Protein AF-A0A525J1R8-F1 (afdb_monomer_lite)

Radius of gyration: 22.76 Å; chains: 1; bounding box: 47×32×56 Å

Structure (mmCIF, N/CA/C/O backbone):
data_AF-A0A525J1R8-F1
#
_entry.id   AF-A0A525J1R8-F1
#
loop_
_atom_site.group_PDB
_atom_site.id
_atom_site.type_symbol
_atom_site.label_atom_id
_atom_site.label_alt_id
_atom_site.label_comp_id
_atom_site.label_asym_id
_atom_site.label_entity_id
_atom_site.label_seq_id
_atom_site.pdbx_PDB_ins_code
_atom_site.Cartn_x
_atom_site.Cartn_y
_atom_site.Cartn_z
_atom_site.occupancy
_atom_site.B_iso_or_equiv
_atom_site.auth_seq_id
_atom_site.auth_comp_id
_atom_site.auth_asym_id
_atom_site.auth_atom_id
_atom_site.pdbx_PDB_model_num
ATOM 1 N N . PHE A 1 1 ? 13.467 0.707 -22.903 1.00 93.88 1 PHE A N 1
ATOM 2 C CA . PHE A 1 1 ? 13.725 0.260 -21.517 1.00 93.88 1 PHE A CA 1
ATOM 3 C C . PHE A 1 1 ? 14.939 -0.667 -21.421 1.00 93.88 1 PHE A C 1
ATOM 5 O O . PHE A 1 1 ? 15.918 -0.233 -20.840 1.00 93.88 1 PHE A O 1
ATOM 12 N N . ASN A 1 2 ? 14.956 -1.868 -22.022 1.00 96.81 2 ASN A N 1
ATOM 13 C CA . ASN A 1 2 ? 16.076 -2.826 -21.870 1.00 96.81 2 ASN A CA 1
ATOM 14 C C . ASN A 1 2 ? 17.480 -2.245 -22.150 1.00 96.81 2 ASN A C 1
ATOM 16 O O . ASN A 1 2 ? 18.399 -2.508 -21.384 1.00 96.81 2 ASN A O 1
ATOM 20 N N . ALA A 1 3 ? 17.646 -1.415 -23.188 1.00 97.88 3 ALA A N 1
ATOM 21 C CA . ALA A 1 3 ? 18.926 -0.755 -23.499 1.00 97.88 3 ALA A CA 1
ATOM 22 C C . ALA A 1 3 ? 19.399 0.246 -22.419 1.00 97.88 3 ALA A C 1
ATOM 24 O O . ALA A 1 3 ? 20.593 0.509 -22.274 1.00 97.88 3 ALA A O 1
ATOM 25 N N . ALA A 1 4 ? 18.459 0.796 -21.648 1.00 97.88 4 ALA A N 1
ATOM 26 C CA . ALA A 1 4 ? 18.738 1.722 -20.558 1.00 97.88 4 ALA A CA 1
ATOM 27 C C . ALA A 1 4 ? 19.119 1.003 -19.256 1.00 97.88 4 ALA A C 1
ATOM 29 O O . ALA A 1 4 ? 19.679 1.640 -18.370 1.00 97.88 4 ALA A O 1
ATOM 30 N N . VAL A 1 5 ? 18.824 -0.297 -19.116 1.00 98.19 5 VAL A N 1
ATOM 31 C CA . VAL A 1 5 ? 19.131 -1.061 -17.898 1.00 98.19 5 VAL A CA 1
ATOM 32 C C . VAL A 1 5 ? 20.647 -1.157 -17.704 1.00 98.19 5 VAL A C 1
ATOM 34 O O . VAL A 1 5 ? 21.401 -1.455 -18.635 1.00 98.19 5 VAL A O 1
ATOM 37 N N . ARG A 1 6 ? 21.084 -0.910 -16.472 1.00 98.00 6 ARG A N 1
ATOM 38 C CA . ARG A 1 6 ? 22.435 -1.128 -15.963 1.00 98.00 6 ARG A CA 1
ATOM 39 C C . ARG A 1 6 ? 22.351 -2.236 -14.917 1.00 98.00 6 ARG A C 1
ATOM 41 O O . ARG A 1 6 ? 21.728 -2.016 -13.877 1.00 98.00 6 ARG A O 1
ATOM 48 N N . PRO A 1 7 ? 22.890 -3.429 -15.220 1.00 95.50 7 PRO A N 1
ATOM 49 C CA . PRO A 1 7 ? 22.895 -4.534 -14.276 1.00 95.50 7 PRO A CA 1
ATOM 50 C C . PRO A 1 7 ? 23.615 -4.160 -12.979 1.00 95.50 7 PRO A C 1
ATOM 52 O O . PRO A 1 7 ? 24.594 -3.415 -13.004 1.00 95.50 7 PRO A O 1
ATOM 55 N N . GLY A 1 8 ? 23.128 -4.721 -11.881 1.00 95.69 8 GLY A N 1
ATOM 56 C CA . GLY A 1 8 ? 23.754 -4.712 -10.566 1.00 95.69 8 GLY A CA 1
ATOM 57 C C . GLY A 1 8 ? 23.542 -6.068 -9.889 1.00 95.69 8 GLY A C 1
ATOM 58 O O . GLY A 1 8 ? 23.226 -7.065 -10.549 1.00 95.69 8 GLY A O 1
ATOM 59 N N . THR A 1 9 ? 23.672 -6.100 -8.572 1.00 97.81 9 THR A N 1
ATOM 60 C CA . THR A 1 9 ? 23.313 -7.225 -7.710 1.00 97.81 9 THR A CA 1
ATOM 61 C C . THR A 1 9 ? 21.842 -7.118 -7.327 1.00 97.81 9 THR A C 1
ATOM 63 O O . THR A 1 9 ? 21.473 -6.374 -6.426 1.00 97.81 9 THR A O 1
ATOM 66 N N . PHE A 1 10 ? 20.980 -7.858 -8.024 1.00 97.38 10 PHE A N 1
ATOM 67 C CA . PHE A 1 10 ? 19.542 -7.803 -7.765 1.00 97.38 10 PHE A CA 1
ATOM 68 C C . PHE A 1 10 ? 19.188 -8.322 -6.366 1.00 97.38 10 PHE A C 1
ATOM 70 O O . PHE A 1 10 ? 19.431 -9.489 -6.054 1.00 97.38 10 PHE A O 1
ATOM 77 N N . ASP A 1 11 ? 18.509 -7.483 -5.586 1.00 97.44 11 ASP A N 1
ATOM 78 C CA . ASP A 1 11 ? 17.882 -7.856 -4.321 1.00 97.44 11 ASP A CA 1
ATOM 79 C C . ASP A 1 11 ? 16.547 -7.116 -4.175 1.00 97.44 11 ASP A C 1
ATOM 81 O O . ASP A 1 11 ? 16.478 -5.910 -3.954 1.00 97.44 11 ASP A O 1
ATOM 85 N N . HIS A 1 12 ? 15.450 -7.861 -4.296 1.00 95.56 12 HIS A N 1
ATOM 86 C CA . HIS A 1 12 ? 14.094 -7.319 -4.206 1.00 95.56 12 HIS A CA 1
ATOM 87 C C . HIS A 1 12 ? 13.698 -6.787 -2.817 1.00 95.56 12 HIS A C 1
ATOM 89 O O . HIS A 1 12 ? 12.641 -6.166 -2.693 1.00 95.56 12 HIS A O 1
ATOM 95 N N . THR A 1 13 ? 14.488 -7.060 -1.776 1.00 96.06 13 THR A N 1
ATOM 96 C CA . THR A 1 13 ? 14.163 -6.711 -0.383 1.00 96.06 13 THR A CA 1
ATOM 97 C C . THR A 1 13 ? 14.782 -5.395 0.073 1.00 96.06 13 THR A C 1
ATOM 99 O O . THR A 1 13 ? 14.320 -4.805 1.052 1.00 96.06 13 THR A O 1
ATOM 102 N N . ILE A 1 14 ? 15.788 -4.906 -0.651 1.00 95.94 14 ILE A N 1
ATOM 103 C CA . ILE A 1 14 ? 16.498 -3.662 -0.354 1.00 95.94 14 ILE A CA 1
ATOM 104 C C . ILE A 1 14 ? 16.549 -2.769 -1.585 1.00 95.94 14 ILE A C 1
ATOM 106 O O . ILE A 1 14 ? 16.276 -3.196 -2.700 1.00 95.94 14 ILE A O 1
ATOM 110 N N . LEU A 1 15 ? 16.919 -1.511 -1.380 1.00 97.19 15 LEU A N 1
ATOM 111 C CA . LEU A 1 15 ? 17.285 -0.615 -2.466 1.00 97.19 15 LEU A CA 1
ATOM 112 C C . LEU A 1 15 ? 18.591 -1.119 -3.115 1.00 97.19 15 LEU A C 1
ATOM 114 O O . LEU A 1 15 ? 19.676 -0.767 -2.664 1.00 97.19 15 LEU A O 1
ATOM 118 N N . ASP A 1 16 ? 18.463 -1.962 -4.146 1.00 97.69 16 ASP A N 1
ATOM 119 C CA . ASP A 1 16 ? 19.585 -2.555 -4.888 1.00 97.69 16 ASP A CA 1
ATOM 120 C C . ASP A 1 16 ? 20.273 -1.585 -5.875 1.00 97.69 16 ASP A C 1
ATOM 122 O O . ASP A 1 16 ? 19.812 -0.482 -6.146 1.00 97.69 16 ASP A O 1
ATOM 126 N N . ASP A 1 17 ? 21.395 -1.982 -6.463 1.00 97.62 17 ASP A N 1
ATOM 127 C CA . ASP A 1 17 ? 22.152 -1.158 -7.417 1.00 97.62 17 ASP A CA 1
ATOM 128 C C . ASP A 1 17 ? 21.711 -1.341 -8.890 1.00 97.62 17 ASP A C 1
ATOM 130 O O . ASP A 1 17 ? 22.325 -0.774 -9.807 1.00 97.62 17 ASP A O 1
ATOM 134 N N . CYS A 1 18 ? 20.624 -2.086 -9.139 1.00 98.25 18 CYS A N 1
ATOM 135 C CA . CYS A 1 18 ? 20.073 -2.312 -10.476 1.00 98.25 18 CYS A CA 1
ATOM 136 C C . CYS A 1 18 ? 19.266 -1.092 -10.943 1.00 98.25 18 CYS A C 1
ATOM 138 O O . CYS A 1 18 ? 18.151 -0.849 -10.478 1.00 98.25 18 CYS A O 1
ATOM 140 N N . ARG A 1 19 ? 19.754 -0.353 -11.945 1.00 98.25 19 ARG A N 1
ATOM 141 C CA . ARG A 1 19 ? 19.173 0.950 -12.333 1.00 98.25 19 ARG A CA 1
ATOM 142 C C . ARG A 1 19 ? 18.994 1.125 -13.838 1.00 98.25 19 ARG A C 1
ATOM 144 O O . ARG A 1 19 ? 19.410 0.288 -14.633 1.00 98.25 19 ARG A O 1
ATOM 151 N N . THR A 1 20 ? 18.396 2.238 -14.250 1.00 98.56 20 THR A N 1
ATOM 152 C CA . THR A 1 20 ? 18.382 2.687 -15.649 1.00 98.56 20 THR A CA 1
ATOM 153 C C . THR A 1 20 ? 19.110 4.011 -15.822 1.00 98.56 20 THR A C 1
ATOM 155 O O . THR A 1 20 ? 18.914 4.917 -15.015 1.00 98.56 20 THR A O 1
ATOM 158 N N . GLU A 1 21 ? 19.843 4.165 -16.920 1.00 98.25 21 GLU A N 1
ATOM 159 C CA . GLU A 1 21 ? 20.465 5.428 -17.337 1.00 98.25 21 GLU A CA 1
ATOM 160 C C . GLU A 1 21 ? 19.850 5.923 -18.655 1.00 98.25 21 GLU A C 1
ATOM 162 O O . GLU A 1 21 ? 19.493 5.123 -19.520 1.00 98.25 21 GLU A O 1
ATOM 167 N N . GLY A 1 22 ? 19.709 7.244 -18.809 1.00 97.56 22 GLY A N 1
ATOM 168 C CA . GLY A 1 22 ? 19.131 7.859 -20.013 1.00 97.56 22 GLY A CA 1
ATOM 169 C C . GLY A 1 22 ? 17.596 7.846 -20.095 1.00 97.56 22 GLY A C 1
ATOM 170 O O . GLY A 1 22 ? 17.051 8.136 -21.155 1.00 97.56 22 GLY A O 1
ATOM 171 N N . LEU A 1 23 ? 16.889 7.519 -19.002 1.00 97.19 23 LEU A N 1
ATOM 172 C CA . LEU A 1 23 ? 15.427 7.647 -18.886 1.00 97.19 23 LEU A CA 1
ATOM 173 C C . LEU A 1 23 ? 15.044 8.769 -17.913 1.00 97.19 23 LEU A C 1
ATOM 175 O O . LEU A 1 23 ? 15.735 8.977 -16.915 1.00 97.19 23 LEU A O 1
ATOM 179 N N . THR A 1 24 ? 13.899 9.413 -18.160 1.00 96.62 24 THR A N 1
ATOM 180 C CA . THR A 1 24 ? 13.324 10.449 -17.287 1.00 96.62 24 THR A CA 1
ATOM 181 C C . THR A 1 24 ? 11.867 10.100 -16.938 1.00 96.62 24 THR A C 1
ATOM 183 O O . THR A 1 24 ? 11.027 10.119 -17.838 1.00 96.62 24 THR A O 1
ATOM 186 N N . PRO A 1 25 ? 11.536 9.800 -15.663 1.00 95.75 25 PRO A N 1
ATOM 187 C CA . PRO A 1 25 ? 12.461 9.612 -14.543 1.00 95.75 25 PRO A CA 1
ATOM 188 C C . PRO A 1 25 ? 13.276 8.310 -14.678 1.00 95.75 25 PRO A C 1
ATOM 190 O O . PRO A 1 25 ? 12.801 7.344 -15.284 1.00 95.75 25 PRO A O 1
ATOM 193 N N . PRO A 1 26 ? 14.483 8.242 -14.089 1.00 96.94 26 PRO A N 1
ATOM 194 C CA . PRO A 1 26 ? 15.230 6.996 -14.036 1.00 96.94 26 PRO A CA 1
ATOM 195 C C . PRO A 1 26 ? 14.558 6.020 -13.063 1.00 96.94 26 PRO A C 1
ATOM 197 O O . PRO A 1 26 ? 14.135 6.393 -11.968 1.00 96.94 26 PRO A O 1
ATOM 200 N N . LYS A 1 27 ? 14.523 4.735 -13.422 1.00 97.19 27 LYS A N 1
ATOM 201 C CA . LYS A 1 27 ? 14.288 3.661 -12.457 1.00 97.19 27 LYS A CA 1
ATOM 202 C C . LYS A 1 27 ? 15.593 3.423 -11.705 1.00 97.19 27 LYS A C 1
ATOM 204 O O . LYS A 1 27 ? 16.514 2.815 -12.239 1.00 97.19 27 LYS A O 1
ATOM 209 N N . THR A 1 28 ? 15.685 3.951 -10.492 1.00 97.56 28 THR A N 1
ATOM 210 C CA . THR A 1 28 ? 16.937 3.986 -9.720 1.00 97.56 28 THR A CA 1
ATOM 211 C C . THR A 1 28 ? 17.296 2.665 -9.039 1.00 97.56 28 THR A C 1
ATOM 213 O O . THR A 1 28 ? 18.453 2.504 -8.688 1.00 97.56 28 THR A O 1
ATOM 216 N N . HIS A 1 29 ? 16.334 1.748 -8.885 1.00 97.88 29 HIS A N 1
ATOM 217 C CA . HIS A 1 29 ? 16.489 0.450 -8.214 1.00 97.88 29 HIS A CA 1
ATOM 218 C C . HIS A 1 29 ? 15.591 -0.607 -8.882 1.00 97.88 29 HIS A C 1
ATOM 220 O O . HIS A 1 29 ? 14.567 -0.277 -9.512 1.00 97.88 29 HIS A O 1
ATOM 226 N N . TRP A 1 30 ? 15.932 -1.881 -8.715 1.00 97.69 30 TRP A N 1
ATOM 227 C CA . TRP A 1 30 ? 15.250 -3.076 -9.218 1.00 97.69 30 TRP A CA 1
ATOM 228 C C . TRP A 1 30 ? 15.040 -3.096 -10.737 1.00 97.69 30 TRP A C 1
ATOM 230 O O . TRP A 1 30 ? 14.065 -3.671 -11.235 1.00 97.69 30 TRP A O 1
ATOM 240 N N . ALA A 1 31 ? 15.870 -2.392 -11.509 1.00 97.69 31 ALA A N 1
ATOM 241 C CA . ALA A 1 31 ? 15.774 -2.390 -12.966 1.00 97.69 31 ALA A CA 1
ATOM 242 C C . ALA A 1 31 ? 16.258 -3.728 -13.536 1.00 97.69 31 ALA A C 1
ATOM 244 O O . ALA A 1 31 ? 17.446 -4.030 -13.539 1.00 97.69 31 ALA A O 1
ATOM 245 N N . ARG A 1 32 ? 15.330 -4.523 -14.068 1.00 96.69 32 ARG A N 1
ATOM 246 C CA . ARG A 1 32 ? 15.630 -5.794 -14.734 1.00 96.69 32 ARG A CA 1
ATOM 247 C C . ARG A 1 32 ? 15.135 -5.746 -16.160 1.00 96.69 32 ARG A C 1
ATOM 249 O O . ARG A 1 32 ? 14.047 -5.235 -16.402 1.00 96.69 32 ARG A O 1
ATOM 256 N N . LYS A 1 33 ? 15.915 -6.281 -17.095 1.00 97.00 33 LYS A N 1
ATOM 257 C CA . LYS A 1 33 ? 15.475 -6.400 -18.484 1.00 97.00 33 LYS A CA 1
ATOM 258 C C . LYS A 1 33 ? 14.270 -7.340 -18.589 1.00 97.00 33 LYS A C 1
ATOM 260 O O . LYS A 1 33 ? 14.128 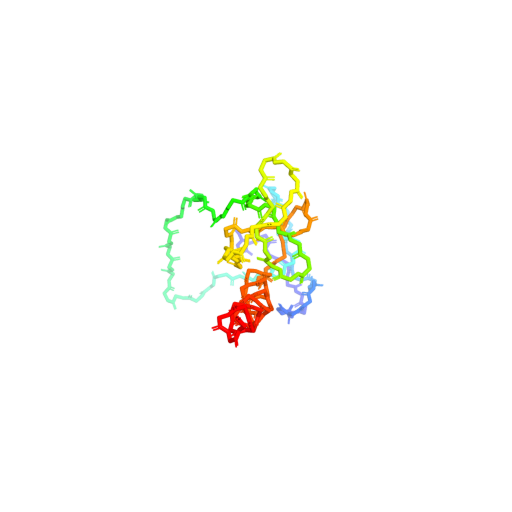-8.275 -17.805 1.00 97.00 33 LYS A O 1
ATOM 265 N N . ILE A 1 34 ? 13.416 -7.076 -19.571 1.00 95.19 34 ILE A N 1
ATOM 266 C CA . ILE A 1 34 ? 12.240 -7.884 -19.901 1.00 95.19 34 ILE A CA 1
ATOM 267 C C . ILE A 1 34 ? 12.559 -8.585 -21.225 1.00 95.19 34 ILE A C 1
ATOM 269 O O . ILE A 1 34 ? 12.474 -7.957 -22.279 1.00 95.19 34 ILE A O 1
ATOM 273 N N . GLU A 1 35 ? 13.031 -9.832 -21.165 1.00 95.94 35 GLU A N 1
ATOM 274 C CA . GLU A 1 35 ? 13.626 -10.543 -22.319 1.00 95.94 35 GLU A CA 1
ATOM 275 C C . GLU A 1 35 ? 12.962 -11.896 -22.619 1.00 95.94 35 GLU A C 1
ATOM 277 O O . GLU A 1 35 ? 13.158 -12.450 -23.698 1.00 95.94 35 GLU A O 1
ATOM 282 N N . THR A 1 36 ? 12.151 -12.414 -21.692 1.00 96.25 36 THR A N 1
ATOM 283 C CA . THR A 1 36 ? 11.522 -13.734 -21.812 1.00 96.25 36 THR A CA 1
ATOM 284 C C . THR A 1 36 ? 10.021 -13.589 -22.042 1.00 96.25 36 THR A C 1
ATOM 286 O O . THR A 1 36 ? 9.322 -12.971 -21.241 1.00 96.25 36 THR A O 1
ATOM 289 N N . ALA A 1 37 ? 9.526 -14.177 -23.131 1.00 96.44 37 ALA A N 1
ATOM 290 C CA . ALA A 1 37 ? 8.101 -14.292 -23.432 1.00 96.44 37 ALA A CA 1
ATOM 291 C C . ALA A 1 37 ? 7.404 -15.329 -22.511 1.00 96.44 37 ALA A C 1
ATOM 293 O O . ALA A 1 37 ? 8.080 -16.225 -22.001 1.00 96.44 37 ALA A O 1
ATOM 294 N N . PRO A 1 38 ? 6.067 -15.271 -22.325 1.00 96.12 38 PRO A N 1
ATOM 295 C CA . PRO A 1 38 ? 5.115 -14.338 -22.935 1.00 96.12 38 PRO A CA 1
ATOM 296 C C . PRO A 1 38 ? 5.145 -12.944 -22.297 1.00 96.12 38 PRO A C 1
ATOM 298 O O . PRO A 1 38 ? 5.217 -12.797 -21.080 1.00 96.12 38 PRO A O 1
ATOM 301 N N . TYR A 1 39 ? 5.047 -11.908 -23.132 1.00 96.38 39 TYR A N 1
ATOM 302 C CA . TYR A 1 39 ? 4.917 -10.531 -22.659 1.00 96.38 39 TYR A CA 1
ATOM 303 C C . TYR A 1 39 ? 3.460 -10.229 -22.309 1.00 96.38 39 TYR A C 1
ATOM 305 O O . TYR A 1 39 ? 2.553 -10.539 -23.080 1.00 96.38 39 TYR A O 1
ATOM 313 N N . LEU A 1 40 ? 3.245 -9.603 -21.152 1.00 95.88 40 LEU A N 1
ATOM 314 C CA . LEU A 1 40 ? 1.924 -9.257 -20.635 1.00 95.88 40 LEU A CA 1
ATOM 315 C C . LEU A 1 40 ? 1.806 -7.738 -20.492 1.00 95.88 40 LEU A C 1
ATOM 317 O O . LEU A 1 40 ? 2.754 -7.070 -20.077 1.00 95.88 40 LEU A O 1
ATOM 321 N N . ALA A 1 41 ? 0.630 -7.201 -20.806 1.00 95.44 41 ALA A N 1
ATOM 322 C CA . ALA A 1 41 ? 0.294 -5.798 -20.609 1.00 95.44 41 ALA A CA 1
ATOM 323 C C . ALA A 1 41 ? -1.056 -5.699 -19.893 1.00 9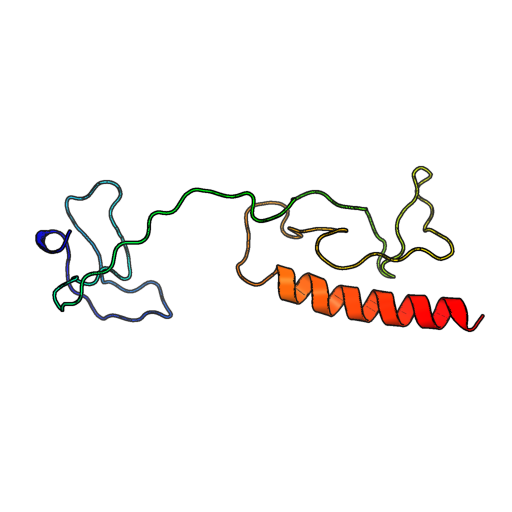5.44 41 ALA A C 1
ATOM 325 O O . ALA A 1 41 ? -2.026 -6.340 -20.293 1.00 95.44 41 ALA A O 1
ATOM 326 N N . TYR A 1 42 ? -1.110 -4.881 -18.842 1.00 95.81 42 TYR A N 1
ATOM 327 C CA . TYR A 1 42 ? -2.314 -4.648 -18.052 1.00 95.81 42 TYR A CA 1
ATOM 328 C C . TYR A 1 42 ? -2.632 -3.152 -18.079 1.00 95.81 42 TYR A C 1
ATOM 330 O O . TYR A 1 42 ? -1.841 -2.363 -17.555 1.00 95.81 42 TYR A O 1
ATOM 338 N N . PRO A 1 43 ? -3.751 -2.726 -18.690 1.00 95.75 43 PRO A N 1
ATOM 339 C CA . PRO A 1 43 ? -4.167 -1.336 -18.611 1.00 95.75 43 PRO A CA 1
ATOM 340 C C . PRO A 1 43 ? -4.564 -1.024 -17.168 1.00 95.75 43 PRO A C 1
ATOM 342 O O . PRO A 1 43 ? -5.402 -1.703 -16.575 1.00 95.75 43 PRO A O 1
ATOM 345 N N . VAL A 1 44 ? -3.960 0.016 -16.601 1.00 95.62 44 VAL A N 1
ATOM 346 C CA . VAL A 1 44 ? -4.254 0.477 -15.243 1.00 95.62 44 VAL A CA 1
ATOM 347 C C . VAL A 1 44 ? -4.712 1.924 -15.273 1.00 95.62 44 VAL A C 1
ATOM 349 O O . VAL A 1 44 ? -4.282 2.717 -16.111 1.00 95.62 44 VAL A O 1
ATOM 352 N N . ARG A 1 45 ? -5.579 2.276 -14.328 1.00 96.62 45 ARG A N 1
ATOM 353 C CA . ARG A 1 45 ? -5.969 3.657 -14.050 1.00 96.62 45 ARG A CA 1
ATOM 354 C C . ARG A 1 45 ? -5.880 3.904 -12.547 1.00 96.62 45 ARG A C 1
ATOM 356 O O . ARG A 1 45 ? -6.158 2.976 -11.784 1.00 96.62 45 ARG A O 1
ATOM 363 N N . PRO A 1 46 ? -5.536 5.123 -12.108 1.00 94.38 46 PRO A N 1
ATOM 364 C CA . PRO A 1 46 ? -5.663 5.482 -10.707 1.00 94.38 46 PRO A CA 1
ATOM 365 C C . PRO A 1 46 ? -7.104 5.280 -10.225 1.00 94.38 46 PRO A C 1
ATOM 367 O O . PRO A 1 46 ? -8.062 5.601 -10.932 1.00 94.38 46 PRO A O 1
ATOM 370 N N . GLY A 1 47 ? -7.241 4.749 -9.016 1.00 91.75 47 GLY A N 1
ATOM 371 C CA . GLY A 1 47 ? -8.501 4.629 -8.296 1.00 91.75 47 GLY A CA 1
ATOM 372 C C . GLY A 1 47 ? -8.343 5.195 -6.892 1.00 91.75 47 GLY A C 1
ATOM 373 O O . GLY A 1 47 ? -7.229 5.289 -6.375 1.00 91.75 47 GLY A O 1
ATOM 374 N N . ILE A 1 48 ? -9.454 5.589 -6.276 1.00 89.06 48 ILE A N 1
ATOM 375 C CA . ILE A 1 48 ? -9.452 5.966 -4.863 1.00 89.06 48 ILE A CA 1
ATOM 376 C C . ILE A 1 48 ? -9.180 4.697 -4.054 1.00 89.06 48 ILE A C 1
ATOM 378 O O . ILE A 1 48 ? -9.978 3.765 -4.103 1.00 89.06 48 ILE A O 1
ATOM 382 N N . THR A 1 49 ? -8.063 4.661 -3.328 1.00 82.81 49 THR A N 1
ATOM 383 C CA . THR A 1 49 ? -7.707 3.508 -2.489 1.00 82.81 49 THR A CA 1
ATOM 384 C C . THR A 1 49 ? -8.434 3.549 -1.145 1.00 82.81 49 THR A C 1
ATOM 386 O O . THR A 1 49 ? -9.051 2.563 -0.771 1.00 82.81 49 THR A O 1
ATOM 389 N N . PHE A 1 50 ? -8.385 4.679 -0.428 1.00 81.44 50 PHE A N 1
ATOM 390 C CA . PHE A 1 50 ? -9.053 4.865 0.868 1.00 81.44 50 PHE A CA 1
ATOM 391 C C . PHE A 1 50 ? -9.198 6.348 1.232 1.00 81.44 50 PHE A C 1
ATOM 393 O O . PHE A 1 50 ? -8.584 7.227 0.618 1.00 81.44 50 PHE A O 1
ATOM 400 N N . THR A 1 51 ? -9.989 6.634 2.268 1.00 82.56 51 THR A N 1
ATOM 401 C CA . THR A 1 51 ? -10.201 7.986 2.799 1.00 82.56 51 THR A CA 1
ATOM 402 C C . THR A 1 51 ? -9.250 8.303 3.952 1.00 82.56 51 THR A C 1
ATOM 404 O O . THR A 1 51 ? -9.003 7.487 4.839 1.00 82.56 51 THR A O 1
ATOM 407 N N . TYR A 1 52 ? -8.719 9.526 3.970 1.00 78.31 52 TYR A N 1
ATOM 408 C CA . TYR A 1 52 ? -7.808 9.975 5.032 1.00 78.31 52 TYR A CA 1
ATOM 409 C C . TYR A 1 52 ? -8.544 10.323 6.324 1.00 78.31 52 TYR A C 1
ATOM 411 O O . TYR A 1 52 ? -8.016 10.136 7.416 1.00 78.31 52 TYR A O 1
ATOM 419 N N . LEU A 1 53 ? -9.758 10.851 6.192 1.00 83.25 53 LEU A N 1
ATOM 420 C CA . LEU A 1 53 ? -10.579 11.269 7.315 1.00 83.25 53 LEU A CA 1
ATOM 421 C C . LEU A 1 53 ? -11.559 10.159 7.691 1.00 83.25 53 LEU A C 1
ATOM 423 O O . LEU A 1 53 ? -11.985 9.377 6.842 1.00 83.25 53 LEU A O 1
ATOM 427 N N . GLY A 1 54 ? -11.919 10.130 8.968 1.00 89.19 54 GLY A N 1
ATOM 428 C CA . GLY A 1 54 ? -12.864 9.180 9.531 1.00 89.19 54 GLY A CA 1
ATOM 429 C C . GLY A 1 54 ? -13.459 9.691 10.839 1.00 89.19 54 GLY A C 1
ATOM 430 O O . GLY A 1 54 ? -13.203 10.817 11.282 1.00 89.19 54 GLY A O 1
ATOM 431 N N . THR A 1 55 ? -14.290 8.864 11.460 1.00 92.62 55 THR A N 1
ATOM 432 C CA . THR A 1 55 ? -14.932 9.170 12.736 1.00 92.62 55 THR A CA 1
ATOM 433 C C . THR A 1 55 ? -13.901 9.189 13.855 1.00 92.62 55 THR A C 1
ATOM 435 O O . THR A 1 55 ? -13.190 8.208 14.076 1.00 92.62 55 THR A O 1
ATOM 438 N N . ARG A 1 56 ? -13.853 10.278 14.621 1.00 93.75 56 ARG A N 1
ATOM 439 C CA . ARG A 1 56 ? -12.969 10.363 15.783 1.00 93.75 56 ARG A CA 1
ATOM 440 C C . ARG A 1 56 ? -13.392 9.342 16.841 1.00 93.75 56 ARG A C 1
ATOM 442 O O . ARG A 1 56 ? -14.558 9.305 17.229 1.00 93.75 56 ARG A O 1
ATOM 449 N N . VAL A 1 57 ? -12.432 8.578 17.353 1.00 95.44 57 VAL A N 1
ATOM 450 C CA . VAL A 1 57 ? -12.631 7.637 18.462 1.00 95.44 57 VAL A CA 1
ATOM 451 C C . VAL A 1 57 ? -11.678 7.928 19.619 1.00 95.44 57 VAL A C 1
ATOM 453 O O . VAL A 1 57 ? -10.633 8.551 19.432 1.00 95.44 57 VAL A O 1
ATOM 456 N N . ASN A 1 58 ? -12.028 7.482 20.825 1.00 95.56 58 ASN A N 1
ATOM 457 C CA . ASN A 1 58 ? -11.111 7.485 21.969 1.00 95.56 58 ASN A CA 1
ATOM 458 C C . ASN A 1 58 ? -10.278 6.185 22.046 1.00 95.56 58 ASN A C 1
ATOM 460 O O . ASN A 1 58 ? -10.386 5.303 21.196 1.00 95.56 58 ASN A O 1
ATOM 464 N N . LYS A 1 59 ? -9.462 6.034 23.101 1.00 95.38 59 LYS A N 1
ATOM 465 C CA . LYS A 1 59 ? -8.620 4.839 23.329 1.00 95.38 59 LYS A CA 1
ATOM 466 C C . LYS A 1 59 ? -9.418 3.537 23.494 1.00 95.38 59 LYS A C 1
ATOM 468 O O . LYS A 1 59 ? -8.874 2.461 23.284 1.00 95.38 59 LYS A O 1
ATOM 473 N N . GLN A 1 60 ? -10.693 3.631 23.871 1.00 96.81 60 GLN A N 1
ATOM 474 C CA . GLN A 1 60 ? -11.629 2.509 23.978 1.00 96.81 60 GLN A CA 1
ATOM 475 C C . GLN A 1 60 ? -12.444 2.320 22.696 1.00 96.81 60 GLN A C 1
ATOM 477 O O . GLN A 1 60 ? -13.429 1.589 22.705 1.00 96.81 60 GLN A O 1
ATOM 482 N N . THR A 1 61 ? -12.068 2.982 21.598 1.00 96.94 61 THR A N 1
ATOM 483 C CA . THR A 1 61 ? -12.731 2.930 20.283 1.00 96.94 61 THR A CA 1
ATOM 484 C C . THR A 1 61 ? -14.186 3.395 20.270 1.00 96.94 61 THR A C 1
ATOM 486 O O . THR A 1 61 ? -14.909 3.155 19.306 1.00 96.94 61 THR A O 1
ATOM 489 N N . ARG A 1 62 ? -14.624 4.112 21.312 1.00 97.88 62 ARG A N 1
ATOM 490 C CA . ARG A 1 62 ? -15.936 4.764 21.316 1.00 97.88 62 ARG A CA 1
ATOM 491 C C . ARG A 1 62 ? -15.898 5.964 20.392 1.00 97.88 62 ARG A C 1
ATOM 493 O O . ARG A 1 62 ? -14.986 6.790 20.499 1.00 97.88 62 ARG A O 1
ATOM 500 N N . MET A 1 63 ? -16.905 6.078 19.535 1.00 97.44 63 MET A N 1
ATOM 501 C CA . MET A 1 63 ? -17.074 7.252 18.684 1.00 97.44 63 MET A CA 1
ATOM 502 C C . MET A 1 63 ? -17.261 8.500 19.547 1.00 97.44 63 MET A C 1
ATOM 504 O O . MET A 1 63 ? -17.995 8.469 20.535 1.00 97.44 63 MET A O 1
ATOM 508 N N . LEU A 1 64 ? -16.595 9.596 19.190 1.00 97.56 64 LEU A N 1
ATOM 509 C CA . LEU A 1 64 ? -16.809 10.887 19.834 1.00 97.56 64 LEU A CA 1
ATOM 510 C C . LEU A 1 64 ? -17.951 11.626 19.142 1.00 97.56 64 LEU A C 1
ATOM 512 O O . LEU A 1 64 ? -17.919 11.869 17.936 1.00 97.56 64 LEU A O 1
ATOM 516 N N . MET A 1 65 ? -18.956 11.989 19.931 1.00 96.31 65 MET A N 1
ATOM 517 C CA . MET A 1 65 ? -20.115 12.748 19.478 1.00 96.31 65 MET A CA 1
ATOM 518 C C . MET A 1 65 ? -19.745 14.222 19.266 1.00 96.31 65 MET A C 1
ATOM 520 O O . MET A 1 65 ? -18.695 14.693 19.706 1.00 96.31 65 MET A O 1
ATOM 524 N N . LYS A 1 66 ? -20.644 14.994 18.643 1.00 95.00 66 LYS A N 1
ATOM 525 C CA . LYS A 1 66 ? -20.433 16.429 18.360 1.00 95.00 66 LYS A CA 1
ATOM 526 C C . LYS A 1 66 ? -20.109 17.263 19.610 1.00 95.00 66 LYS A C 1
ATOM 528 O O . LYS A 1 66 ? -19.382 18.242 19.517 1.00 95.00 66 LYS A O 1
ATOM 533 N N . ASN A 1 67 ? -20.616 16.863 20.776 1.00 95.56 67 ASN A N 1
ATOM 534 C CA . ASN A 1 67 ? -20.340 17.507 22.066 1.00 95.56 67 ASN A CA 1
ATOM 535 C C . ASN A 1 67 ? -19.009 17.061 22.712 1.00 95.56 67 ASN A C 1
ATOM 537 O O . ASN A 1 67 ? -18.768 17.361 23.878 1.00 95.56 67 ASN A O 1
ATOM 541 N N . GLY A 1 68 ? -18.180 16.293 21.999 1.00 94.94 68 GLY A N 1
ATOM 542 C CA . GLY A 1 68 ? -16.908 15.756 22.485 1.00 94.94 68 GLY A CA 1
ATOM 543 C C . GLY A 1 68 ? -17.036 14.555 23.425 1.00 94.94 68 GLY A C 1
ATOM 544 O O . GLY A 1 68 ? -16.018 13.957 23.775 1.00 94.94 68 GLY A O 1
ATOM 545 N N . LYS A 1 69 ? -18.254 14.164 23.823 1.00 97.56 69 LYS A N 1
ATOM 546 C CA . LYS A 1 69 ? -18.469 13.015 24.708 1.00 97.56 69 LYS A CA 1
ATOM 547 C C . LYS A 1 69 ? -18.420 11.705 23.915 1.00 97.56 69 LYS A C 1
ATOM 549 O O . LYS A 1 69 ? -18.926 11.657 22.791 1.00 97.56 69 LYS A O 1
ATOM 554 N N . PRO A 1 70 ? -17.850 10.629 24.481 1.00 97.81 70 PRO A N 1
ATOM 555 C CA . PRO A 1 70 ? -17.943 9.304 23.884 1.00 97.81 70 PRO A CA 1
ATOM 556 C C . PRO A 1 70 ? -19.394 8.828 23.790 1.00 97.81 70 PRO A C 1
ATOM 558 O O . PRO A 1 70 ? -20.194 9.073 24.694 1.00 97.81 70 PRO A O 1
ATOM 561 N N . ALA A 1 71 ? -19.718 8.107 22.722 1.00 97.38 71 ALA A N 1
ATOM 562 C CA . ALA A 1 71 ? -21.003 7.444 22.574 1.00 97.38 71 ALA A CA 1
ATOM 563 C C . ALA A 1 71 ? -21.210 6.377 23.663 1.00 97.38 71 ALA A C 1
ATOM 565 O O . ALA A 1 71 ? -20.274 5.663 24.045 1.00 97.38 71 ALA A O 1
ATOM 566 N N . ALA A 1 72 ? -22.455 6.240 24.127 1.00 95.81 72 ALA A N 1
ATOM 567 C CA . ALA A 1 72 ? -22.828 5.295 25.181 1.00 95.81 72 ALA A CA 1
ATOM 568 C C . ALA A 1 72 ? -22.683 3.829 24.744 1.00 95.81 72 ALA A C 1
ATOM 570 O O . ALA A 1 72 ? -22.326 2.978 25.553 1.00 95.81 72 ALA A O 1
ATOM 571 N N . ASN A 1 73 ? -22.892 3.532 23.462 1.00 96.38 73 ASN A N 1
ATOM 572 C CA . ASN A 1 73 ? -22.897 2.166 22.935 1.00 96.38 73 ASN A CA 1
ATOM 573 C C . ASN A 1 73 ? -22.372 2.044 21.490 1.00 96.38 73 ASN A C 1
ATOM 575 O O . ASN A 1 73 ? -22.512 0.982 20.892 1.00 96.38 73 ASN A O 1
ATOM 579 N N . MET A 1 74 ? -21.766 3.095 20.919 1.00 97.62 74 MET A N 1
ATOM 580 C CA . MET A 1 74 ? -21.233 3.063 19.549 1.00 97.62 74 MET A CA 1
ATOM 581 C C . MET A 1 74 ? -19.706 3.005 19.542 1.00 97.62 74 MET A C 1
ATOM 583 O O . MET A 1 74 ? -19.028 3.861 20.122 1.00 97.62 74 MET A O 1
ATOM 587 N N . PHE A 1 75 ? -19.179 2.011 18.832 1.00 97.75 75 PHE A N 1
ATOM 588 C CA . PHE A 1 75 ? -17.754 1.747 18.675 1.00 97.75 75 PHE A CA 1
ATOM 589 C C . PHE A 1 75 ? -17.406 1.704 17.189 1.00 97.75 75 PHE A C 1
ATOM 591 O O . PHE A 1 75 ? -18.223 1.276 16.377 1.00 97.75 75 PHE A O 1
ATOM 598 N N . ALA A 1 76 ? -16.201 2.138 16.835 1.00 96.62 76 ALA A N 1
ATOM 599 C CA . ALA A 1 76 ? -15.735 2.163 15.455 1.00 96.62 76 ALA A CA 1
ATOM 600 C C . ALA A 1 76 ? -14.293 1.657 15.361 1.00 96.62 76 ALA A C 1
ATOM 602 O O . ALA A 1 76 ? -13.455 1.960 16.210 1.00 96.62 76 ALA A O 1
ATOM 603 N N . ALA A 1 77 ? -14.014 0.887 14.314 1.00 95.19 77 ALA A N 1
ATOM 604 C CA . ALA A 1 77 ? -12.709 0.304 14.045 1.00 95.19 77 ALA A CA 1
ATOM 605 C C . ALA A 1 77 ? -12.488 0.165 12.536 1.00 95.19 77 ALA A C 1
ATOM 607 O O . ALA A 1 77 ? -13.443 0.045 11.772 1.00 95.19 77 ALA A O 1
ATOM 608 N N . GLY A 1 78 ? -11.224 0.154 12.114 1.00 92.00 78 GLY A N 1
ATOM 609 C CA . GLY A 1 78 ? -10.860 0.075 10.700 1.00 92.00 78 GLY A CA 1
ATOM 610 C C . GLY A 1 78 ? -10.938 1.424 9.984 1.00 92.00 78 GLY A C 1
ATOM 611 O O . GLY A 1 78 ? -10.835 2.487 10.598 1.00 92.00 78 GLY A O 1
ATOM 612 N N . GLU A 1 79 ? -11.121 1.375 8.669 1.00 90.69 79 GLU A N 1
ATOM 613 C CA . GLU A 1 79 ? -11.053 2.550 7.792 1.00 90.69 79 GLU A CA 1
ATOM 614 C C . GLU A 1 79 ? -12.069 3.647 8.133 1.00 90.69 79 GLU A C 1
ATOM 616 O O . GLU A 1 79 ? -11.769 4.825 7.955 1.00 90.69 79 GLU A O 1
ATOM 621 N N . ILE A 1 80 ? -13.221 3.282 8.712 1.00 92.69 80 ILE A N 1
ATOM 622 C CA . ILE A 1 80 ? -14.256 4.241 9.127 1.00 92.69 80 ILE A CA 1
ATOM 623 C C . ILE A 1 80 ? -13.737 5.276 10.133 1.00 92.69 80 ILE A C 1
ATOM 625 O O . ILE A 1 80 ? -14.217 6.407 10.136 1.00 92.69 80 ILE A O 1
ATOM 629 N N . MET A 1 81 ? -12.762 4.918 10.979 1.00 90.19 81 MET A N 1
ATOM 630 C CA . MET A 1 81 ? -12.165 5.851 11.941 1.00 90.19 81 MET A CA 1
ATOM 631 C C . MET A 1 81 ? -10.898 6.528 11.404 1.00 90.19 81 MET A C 1
ATOM 633 O O . MET A 1 81 ? -10.685 7.706 11.685 1.00 90.19 81 MET A O 1
ATOM 637 N N . ALA A 1 82 ? -10.079 5.814 10.6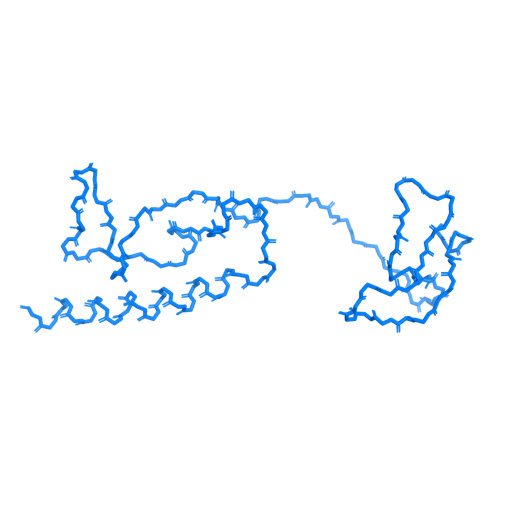25 1.00 80.81 82 ALA A N 1
ATOM 638 C CA . ALA A 1 82 ? -8.912 6.354 9.931 1.00 80.81 82 ALA A CA 1
ATOM 639 C C . ALA A 1 82 ? -8.375 5.338 8.909 1.00 80.81 82 ALA A C 1
ATOM 641 O O . ALA A 1 82 ? -7.814 4.316 9.301 1.00 80.81 82 ALA A O 1
ATOM 642 N N . GLY A 1 83 ? -8.464 5.640 7.609 1.00 72.31 83 GLY A N 1
ATOM 643 C CA . GLY A 1 83 ? -7.726 4.896 6.576 1.00 72.31 83 GLY A CA 1
ATOM 644 C C . GLY A 1 83 ? -6.222 5.190 6.585 1.00 72.31 83 GLY A C 1
ATOM 645 O O . GLY A 1 83 ? -5.417 4.371 6.149 1.00 72.31 83 GLY A O 1
ATOM 646 N N . ASN A 1 84 ? -5.820 6.334 7.154 1.00 72.75 84 ASN A N 1
ATOM 647 C CA . ASN A 1 84 ? -4.422 6.722 7.300 1.00 72.75 84 ASN A CA 1
ATOM 648 C C . ASN A 1 84 ? -4.126 7.373 8.659 1.00 72.75 84 ASN A C 1
ATOM 650 O O . ASN A 1 84 ? -4.370 8.559 8.867 1.00 72.75 84 ASN A O 1
ATOM 654 N N . VAL A 1 85 ? -3.531 6.606 9.571 1.00 68.44 85 VAL A N 1
ATOM 655 C CA . VAL A 1 85 ? -3.104 7.097 10.894 1.00 68.44 85 VAL A CA 1
ATOM 656 C C . VAL A 1 85 ? -1.848 7.982 10.825 1.00 68.44 85 VAL A C 1
ATOM 658 O O . VAL A 1 85 ? -1.598 8.753 11.747 1.00 68.44 85 VAL A O 1
ATOM 661 N N . LEU A 1 86 ? -1.062 7.917 9.742 1.00 69.75 86 LEU A N 1
ATOM 662 C CA . LEU A 1 86 ? 0.254 8.569 9.660 1.00 69.75 86 LEU A CA 1
ATOM 663 C C . LEU A 1 86 ? 0.186 10.073 9.353 1.00 69.75 86 LEU A C 1
ATOM 665 O O . LEU A 1 86 ? 1.206 10.757 9.401 1.00 69.75 86 LEU A O 1
ATOM 669 N N . GLY A 1 87 ? -0.991 10.607 9.016 1.00 64.00 87 GLY A N 1
ATOM 670 C CA . GLY A 1 87 ? -1.210 12.032 8.735 1.00 64.00 87 GLY A CA 1
ATOM 671 C C . GLY A 1 87 ? -0.589 12.547 7.427 1.00 64.00 87 GLY A C 1
ATOM 672 O O . GLY A 1 87 ? -1.121 13.483 6.834 1.00 64.00 87 GLY A O 1
ATOM 673 N N . LYS A 1 88 ? 0.492 11.930 6.930 1.00 68.44 88 LYS A N 1
ATOM 674 C CA . LYS A 1 88 ? 1.098 12.167 5.610 1.00 68.44 88 LYS A CA 1
ATOM 675 C C . LYS A 1 88 ? 1.584 10.847 5.011 1.00 68.44 88 LYS A C 1
ATOM 677 O O . LYS A 1 88 ? 2.176 10.029 5.705 1.00 68.44 88 LYS A O 1
ATOM 682 N N . GLY A 1 89 ? 1.366 10.666 3.708 1.00 68.00 89 GLY A N 1
ATOM 683 C CA . GLY A 1 89 ? 1.771 9.451 2.991 1.00 68.00 89 GLY A CA 1
ATOM 684 C C . GLY A 1 89 ? 0.982 8.206 3.403 1.00 68.00 89 GLY A C 1
ATOM 685 O O . GLY A 1 89 ? -0.035 8.310 4.077 1.00 68.00 89 GLY A O 1
ATOM 686 N N . TYR A 1 90 ? 1.435 7.035 2.969 1.00 74.5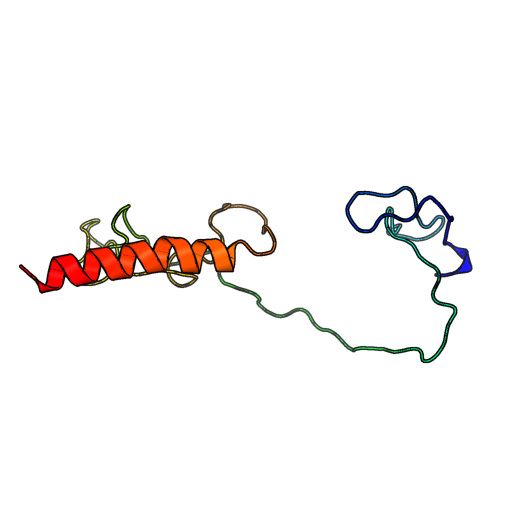6 90 TYR A N 1
ATOM 687 C CA . TYR A 1 90 ? 0.825 5.738 3.257 1.00 74.56 90 TYR A CA 1
ATOM 688 C C . TYR A 1 90 ? 1.936 4.717 3.487 1.00 74.56 90 TYR A C 1
ATOM 690 O O . TYR A 1 90 ? 2.898 4.677 2.722 1.00 74.56 90 TYR A O 1
ATOM 698 N N . ALA A 1 91 ? 1.792 3.887 4.517 1.00 79.50 91 ALA A N 1
ATOM 699 C CA . ALA A 1 91 ? 2.624 2.707 4.698 1.00 79.50 91 ALA A CA 1
ATOM 700 C C . ALA A 1 91 ? 1.844 1.482 4.220 1.00 79.50 91 ALA A C 1
ATOM 702 O O . ALA A 1 91 ? 0.758 1.196 4.731 1.00 79.50 91 ALA A O 1
ATOM 703 N N . ALA A 1 92 ? 2.396 0.760 3.245 1.00 80.38 92 ALA A N 1
ATOM 704 C CA . ALA A 1 92 ? 1.788 -0.459 2.729 1.00 80.38 92 ALA A CA 1
ATOM 705 C C . ALA A 1 92 ? 1.446 -1.430 3.870 1.00 80.38 92 ALA A C 1
ATOM 707 O O . ALA A 1 92 ? 2.245 -1.658 4.774 1.00 80.38 92 ALA A O 1
ATOM 708 N N . GLY A 1 93 ? 0.225 -1.967 3.846 1.00 82.81 93 GLY A N 1
ATOM 709 C CA . GLY A 1 93 ? -0.259 -2.916 4.853 1.00 82.81 93 GLY A CA 1
ATOM 710 C C . GLY A 1 93 ? -0.791 -2.298 6.153 1.00 82.81 93 GLY A C 1
ATOM 711 O O . GLY A 1 93 ? -1.396 -3.022 6.944 1.00 82.81 93 GLY A O 1
ATOM 712 N N . ILE A 1 94 ? -0.677 -0.978 6.370 1.00 85.12 94 ILE A N 1
ATOM 713 C CA . ILE A 1 94 ? -1.136 -0.340 7.621 1.00 85.12 94 ILE A CA 1
ATOM 714 C C . ILE A 1 94 ? -2.636 -0.539 7.889 1.00 85.12 94 ILE A C 1
ATOM 716 O O . ILE A 1 94 ? -3.039 -0.666 9.044 1.00 85.12 94 ILE A O 1
ATOM 720 N N . GLY A 1 95 ? -3.459 -0.638 6.839 1.00 86.00 95 GLY A N 1
ATOM 721 C CA . GLY A 1 95 ? -4.899 -0.891 6.958 1.00 86.00 95 GLY A CA 1
ATOM 722 C C . GLY A 1 95 ? -5.215 -2.202 7.686 1.00 86.00 95 GLY A C 1
ATOM 723 O O . GLY A 1 95 ? -6.119 -2.235 8.520 1.00 86.00 95 GLY A O 1
ATOM 724 N N . MET A 1 96 ? -4.416 -3.255 7.467 1.00 89.31 96 MET A N 1
ATOM 725 C CA . MET A 1 96 ? -4.571 -4.532 8.177 1.00 89.31 96 MET A CA 1
ATOM 726 C C . MET A 1 96 ? -4.267 -4.384 9.669 1.00 89.31 96 MET A C 1
ATOM 728 O O . MET A 1 96 ? -5.003 -4.910 10.507 1.00 89.31 96 MET A O 1
AT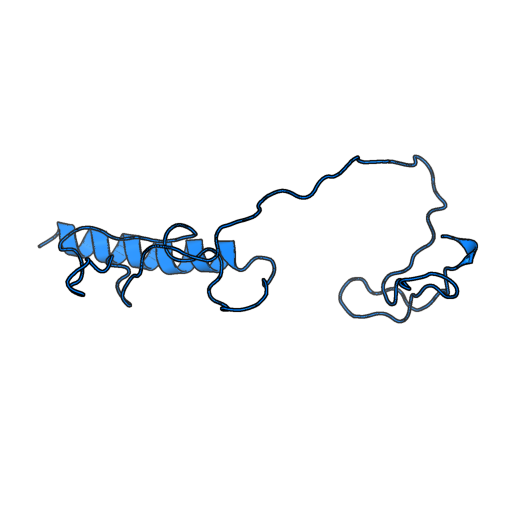OM 732 N N . THR A 1 97 ? -3.219 -3.630 10.012 1.00 89.94 97 THR A N 1
ATOM 733 C CA . THR A 1 97 ? -2.862 -3.328 11.405 1.00 89.94 97 THR A CA 1
ATOM 734 C C . THR A 1 97 ? -3.961 -2.515 12.085 1.00 89.94 97 THR A C 1
ATOM 736 O O . THR A 1 97 ? -4.392 -2.868 13.184 1.00 89.94 97 THR A O 1
ATOM 739 N N . ILE A 1 98 ? -4.462 -1.466 11.424 1.00 89.25 98 ILE A N 1
ATOM 740 C CA . ILE A 1 98 ? -5.549 -0.620 11.937 1.00 89.25 98 ILE A CA 1
ATOM 741 C C . ILE A 1 98 ? -6.805 -1.462 12.179 1.00 89.25 98 ILE A C 1
ATOM 743 O O . ILE A 1 98 ? -7.355 -1.435 13.281 1.00 89.25 98 ILE A O 1
ATOM 747 N N . GLY A 1 99 ? -7.231 -2.245 11.186 1.00 91.56 99 GLY A N 1
ATOM 748 C CA . GLY A 1 99 ? -8.400 -3.114 11.301 1.00 91.56 99 GLY A CA 1
ATOM 749 C C . GLY A 1 99 ? -8.261 -4.137 12.428 1.00 91.56 99 GLY A C 1
ATOM 750 O O . GLY A 1 99 ? -9.156 -4.256 13.262 1.00 91.56 99 GLY A O 1
ATOM 751 N N . SER A 1 100 ? -7.119 -4.821 12.518 1.00 94.06 100 SER A N 1
ATOM 752 C CA . SER A 1 100 ? -6.915 -5.893 13.503 1.00 94.06 100 SER A CA 1
ATOM 753 C C . SER A 1 100 ? -6.815 -5.366 14.936 1.00 94.06 100 SER A C 1
ATOM 755 O O . SER A 1 100 ? -7.474 -5.885 15.841 1.00 94.06 100 SER A O 1
ATOM 757 N N . VAL A 1 101 ? -6.016 -4.318 15.162 1.00 93.94 101 VAL A N 1
ATOM 758 C CA . VAL A 1 101 ? -5.787 -3.774 16.509 1.00 93.94 101 VAL A CA 1
ATOM 759 C C . VAL A 1 101 ? -7.048 -3.095 17.034 1.00 93.94 101 VAL A C 1
ATOM 761 O O . VAL A 1 101 ? -7.521 -3.429 18.122 1.00 93.94 101 VAL A O 1
ATOM 764 N N . PHE A 1 102 ? -7.630 -2.175 16.262 1.00 95.44 102 PHE A N 1
ATOM 765 C CA . PHE A 1 102 ? -8.816 -1.448 16.709 1.00 95.44 102 PHE A CA 1
ATOM 766 C C . PHE A 1 102 ? -10.062 -2.327 16.693 1.00 95.44 102 PHE A C 1
ATOM 768 O O . PHE A 1 102 ? -10.899 -2.171 17.576 1.00 95.44 102 PHE A O 1
ATOM 775 N N . GLY A 1 103 ? -10.161 -3.295 15.777 1.00 96.94 103 GLY A N 1
ATOM 776 C CA . GLY A 1 103 ? -11.244 -4.278 15.774 1.00 96.94 103 GLY A CA 1
ATOM 777 C C . GLY A 1 103 ? -11.251 -5.117 17.050 1.00 96.94 103 GLY A C 1
ATOM 778 O O . GLY A 1 103 ? -12.294 -5.267 17.689 1.00 96.94 103 GLY A O 1
ATOM 779 N N . ARG A 1 104 ? -10.075 -5.580 17.499 1.00 98.00 104 ARG A N 1
ATOM 780 C CA . ARG A 1 104 ? -9.943 -6.303 18.774 1.00 98.00 104 ARG A CA 1
ATOM 781 C C . ARG A 1 104 ? -10.352 -5.442 19.971 1.00 98.00 104 ARG A C 1
ATOM 783 O O . ARG A 1 104 ? -11.026 -5.943 20.872 1.00 98.00 104 ARG A O 1
ATOM 790 N N . ILE A 1 105 ? -9.951 -4.168 20.004 1.00 97.94 105 ILE A N 1
ATOM 791 C CA . ILE A 1 105 ? -10.320 -3.256 21.098 1.00 97.94 105 ILE A CA 1
ATOM 792 C C . ILE A 1 105 ? -11.829 -2.988 21.074 1.00 97.94 105 ILE A C 1
ATOM 794 O O . ILE A 1 105 ? -12.480 -3.179 22.099 1.00 97.94 105 ILE A O 1
ATOM 798 N N . ALA A 1 106 ? -12.393 -2.636 19.918 1.00 97.88 106 ALA A N 1
ATOM 799 C CA . ALA A 1 106 ? -13.818 -2.358 19.757 1.00 97.88 106 ALA A CA 1
ATOM 800 C C . ALA A 1 106 ? -14.688 -3.545 20.152 1.00 97.88 106 ALA A C 1
ATOM 802 O O . ALA A 1 106 ? -15.602 -3.379 20.956 1.00 97.88 106 ALA A O 1
ATOM 803 N N . GLY A 1 107 ? -14.358 -4.752 19.687 1.00 97.94 107 GLY A N 1
ATOM 804 C CA . GLY A 1 107 ? -15.076 -5.963 20.080 1.00 97.94 107 GLY A CA 1
ATOM 805 C C . GLY A 1 107 ? -15.028 -6.206 21.591 1.00 97.94 107 GLY A C 1
ATOM 806 O O . GLY A 1 107 ? -16.059 -6.471 22.212 1.00 97.94 107 GLY A O 1
ATOM 807 N N . ARG A 1 108 ? -13.850 -6.053 22.215 1.00 98.25 108 ARG A N 1
ATOM 808 C CA . ARG A 1 108 ? -13.693 -6.227 23.668 1.00 98.25 108 ARG A CA 1
ATOM 809 C C . ARG A 1 108 ? -14.496 -5.196 24.463 1.00 98.25 108 ARG A C 1
ATOM 811 O O . ARG A 1 108 ? -15.140 -5.556 25.445 1.00 98.25 108 ARG A O 1
ATOM 818 N N . GLU A 1 109 ? -14.426 -3.924 24.087 1.00 98.19 109 GLU A N 1
ATOM 819 C CA . GLU A 1 109 ? -15.096 -2.846 24.820 1.00 98.19 109 GLU A CA 1
ATOM 820 C C . GLU A 1 109 ? -16.614 -2.850 24.589 1.00 98.19 109 GLU A C 1
ATOM 822 O O . GLU A 1 109 ? -17.366 -2.618 25.536 1.00 98.19 109 GLU A O 1
ATOM 827 N N . ALA A 1 110 ? -17.077 -3.217 23.390 1.00 98.06 110 ALA A N 1
ATOM 828 C CA . ALA A 1 110 ? -18.493 -3.445 23.119 1.00 98.06 110 ALA A CA 1
ATOM 829 C C . ALA A 1 110 ? -19.051 -4.605 23.960 1.00 98.06 110 ALA A C 1
ATOM 831 O O . ALA A 1 110 ? -20.093 -4.456 24.597 1.00 98.06 110 ALA A O 1
ATOM 832 N N . ALA A 1 111 ? -18.327 -5.728 24.047 1.00 98.00 111 ALA A N 1
ATOM 833 C CA . ALA A 1 111 ? -18.737 -6.872 24.862 1.00 98.00 111 ALA A CA 1
ATOM 834 C C . ALA A 1 111 ? -18.802 -6.541 26.363 1.00 98.00 111 ALA A C 1
ATOM 836 O O . ALA A 1 111 ? -19.724 -6.979 27.046 1.00 98.00 111 ALA A O 1
ATOM 837 N N . LYS A 1 112 ? -17.851 -5.752 26.884 1.00 97.31 112 LYS A N 1
ATOM 838 C CA . LYS A 1 112 ?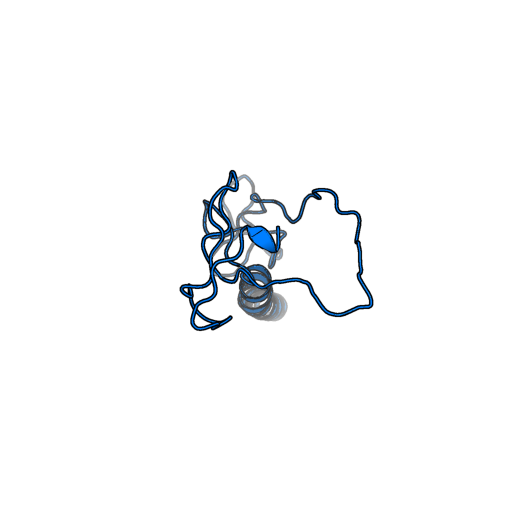 -17.909 -5.247 28.267 1.00 97.31 112 LYS A CA 1
ATOM 839 C C . LYS A 1 112 ? -19.122 -4.346 28.489 1.00 97.31 112 LYS A C 1
ATOM 841 O O . LYS A 1 112 ? -19.781 -4.472 29.510 1.00 97.31 112 LYS A O 1
ATOM 846 N N . ASN A 1 113 ? -19.419 -3.462 27.535 1.00 96.81 113 ASN A N 1
ATOM 847 C CA . ASN A 1 113 ? -20.550 -2.543 27.629 1.00 96.81 113 ASN A CA 1
ATOM 848 C C . ASN A 1 113 ? -21.905 -3.260 27.652 1.00 96.81 113 ASN A C 1
ATOM 850 O O . ASN A 1 113 ? -22.837 -2.735 28.235 1.00 96.81 113 ASN A O 1
ATOM 854 N N . ALA A 1 114 ? -22.019 -4.420 27.006 1.00 94.88 114 ALA A N 1
ATOM 855 C CA . ALA A 1 114 ? -23.261 -5.193 26.956 1.00 94.88 114 ALA A CA 1
ATOM 856 C C . ALA A 1 114 ? -23.507 -6.073 28.198 1.00 94.88 114 ALA A C 1
ATOM 858 O O . ALA A 1 114 ? -24.592 -6.624 28.339 1.00 94.88 114 ALA A O 1
ATOM 859 N N . ARG A 1 115 ? -22.496 -6.269 29.056 1.00 88.44 115 ARG A N 1
ATOM 860 C CA . ARG A 1 115 ? -22.589 -7.107 30.267 1.00 88.44 115 ARG A CA 1
ATOM 861 C C . ARG A 1 115 ? -22.947 -6.322 31.535 1.00 88.44 115 ARG A C 1
ATOM 863 O O . ARG A 1 115 ? -23.174 -6.956 32.561 1.00 88.44 115 ARG A O 1
ATOM 870 N N . ASN A 1 116 ? -22.961 -4.994 31.455 1.00 52.88 116 ASN A N 1
ATOM 871 C CA . ASN A 1 116 ? -23.372 -4.073 32.517 1.00 52.88 116 ASN A CA 1
ATOM 872 C C . ASN A 1 116 ? -24.732 -3.468 32.176 1.00 52.88 116 ASN A C 1
ATOM 874 O O . ASN A 1 116 ? -25.418 -3.047 33.128 1.00 52.88 116 ASN A O 1
#

Secondary structure (DSSP, 8-state):
-GGGEE-----TTS--S-EESS-SS---S------SSPP------------S----B-TT-EEEPTTSPEEEEEE--GGGT-S-TTSSS--TTHHHHHHHHHHHHHHHHHHHHT--

Sequence (116 aa):
FNAAVRPGTFDHTILDDCRTEGLTPPKTHWARKIETAPYLAYPVRPGITFTYLGTRVNKQTRMLMKNGKPAANMFAAGEIMAGNVLGKGYAAGIGMTIGSVFGRIAGREAAKNARN

pLDDT: mean 92.38, std 8.65, range [52.88, 98.56]

Foldseek 3Di:
DQVQWDDFPDDPVDFTCTWGDPDVVIRRGPDDDDDDDDDDDDDDDDDDPADAAAFAADPLQFGQDPVRDGDLQDGDFARRHGPDPPSDDDDPPVRVVRRVPRVVSNVVSNVVSVVD